Protein AF-X1C9K1-F1 (afdb_monomer_lite)

Organism: NCBI:txid412755

Structure (mmCIF, N/CA/C/O backbone):
data_AF-X1C9K1-F1
#
_entry.id   AF-X1C9K1-F1
#
loop_
_atom_site.group_PDB
_atom_site.id
_atom_site.type_symbol
_atom_site.label_atom_id
_atom_site.label_alt_id
_atom_site.label_comp_id
_atom_site.label_asym_id
_atom_site.label_entity_id
_atom_site.label_seq_id
_atom_site.pdbx_PDB_ins_code
_atom_site.Cartn_x
_atom_site.Cartn_y
_atom_site.Cartn_z
_atom_site.occupancy
_atom_site.B_iso_or_equiv
_atom_site.auth_seq_id
_atom_site.auth_comp_id
_atom_site.auth_asym_id
_atom_site.auth_atom_id
_atom_site.pdbx_PDB_model_num
ATOM 1 N N . SER A 1 1 ? -7.772 1.545 -85.176 1.00 41.41 1 SER A N 1
ATOM 2 C CA . SER A 1 1 ? -7.520 0.374 -86.042 1.00 41.41 1 SER A CA 1
ATOM 3 C C . SER A 1 1 ? -6.112 -0.143 -85.784 1.00 41.41 1 SER A C 1
ATOM 5 O O . SER A 1 1 ? -5.226 0.649 -85.502 1.00 41.41 1 SER A O 1
ATOM 7 N N . LYS A 1 2 ? -5.968 -1.476 -85.786 1.00 44.44 2 LYS A N 1
ATOM 8 C CA . LYS A 1 2 ? -4.749 -2.295 -85.609 1.00 44.44 2 LYS A CA 1
ATOM 9 C C . LYS A 1 2 ? -3.534 -1.795 -86.405 1.00 44.44 2 LYS A C 1
ATOM 11 O O . LYS A 1 2 ? -3.721 -1.500 -87.577 1.00 44.44 2 LYS A O 1
ATOM 16 N N . SER A 1 3 ? -2.330 -1.868 -85.818 1.00 36.88 3 SER A N 1
ATOM 17 C CA . SER A 1 3 ? -1.344 -2.959 -86.033 1.00 36.88 3 SER A CA 1
ATOM 18 C C . SER A 1 3 ? 0.031 -2.628 -85.414 1.00 36.88 3 SER A C 1
ATOM 20 O O . SER A 1 3 ? 0.615 -1.598 -85.726 1.00 36.88 3 SER A O 1
ATOM 22 N N . THR A 1 4 ? 0.565 -3.529 -84.591 1.00 49.16 4 THR A N 1
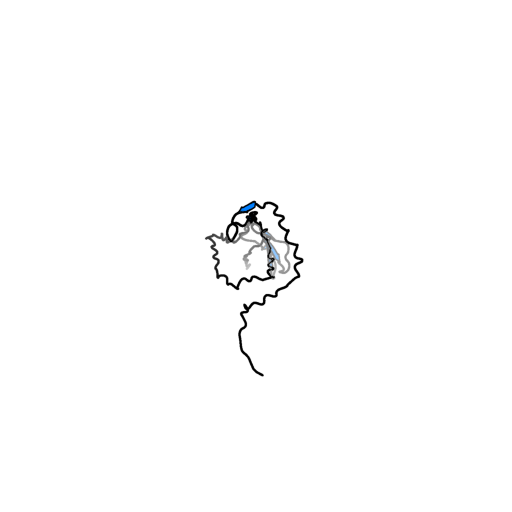ATOM 23 C CA . THR A 1 4 ? 2.012 -3.816 -84.438 1.00 49.16 4 THR A CA 1
ATOM 24 C C . THR A 1 4 ? 2.328 -5.075 -85.276 1.00 49.16 4 THR A C 1
ATOM 26 O O . THR A 1 4 ? 1.356 -5.733 -85.668 1.00 49.16 4 THR A O 1
ATOM 29 N N . PRO A 1 5 ? 3.584 -5.523 -85.532 1.00 54.25 5 PRO A N 1
ATOM 30 C CA . PRO A 1 5 ? 4.938 -4.977 -85.276 1.00 54.25 5 PRO A CA 1
ATOM 31 C C . PRO A 1 5 ? 5.886 -5.059 -86.516 1.00 54.25 5 PRO A C 1
ATOM 33 O O . PRO A 1 5 ? 5.565 -5.748 -87.475 1.00 54.25 5 PRO A O 1
ATOM 36 N N . SER A 1 6 ? 7.101 -4.488 -86.471 1.00 43.38 6 SER A N 1
ATOM 37 C CA . SER A 1 6 ? 8.302 -5.134 -87.060 1.00 43.38 6 SER A CA 1
ATOM 38 C C . SER A 1 6 ? 9.588 -4.345 -86.807 1.00 43.38 6 SER A C 1
ATOM 40 O O . SER A 1 6 ? 9.631 -3.149 -87.077 1.00 43.38 6 SER A O 1
ATOM 42 N N . GLY A 1 7 ? 10.652 -5.066 -86.450 1.00 39.53 7 GLY A N 1
ATOM 43 C CA . GLY A 1 7 ? 12.018 -4.708 -86.833 1.00 39.53 7 GLY A CA 1
ATOM 44 C C . GLY A 1 7 ? 12.808 -3.970 -85.766 1.00 39.53 7 GLY A C 1
ATOM 45 O O . GLY A 1 7 ? 12.681 -2.762 -85.620 1.00 39.53 7 GLY A O 1
ATOM 46 N N . GLY A 1 8 ? 13.642 -4.721 -85.048 1.00 41.41 8 GLY A N 1
ATOM 47 C CA . GLY A 1 8 ? 14.685 -4.179 -84.188 1.00 41.41 8 GLY A CA 1
ATOM 48 C C . GLY A 1 8 ? 15.620 -3.234 -84.940 1.00 41.41 8 GLY A C 1
ATOM 49 O O . GLY A 1 8 ? 15.922 -3.432 -86.117 1.00 41.41 8 GLY A O 1
ATOM 50 N N . ALA A 1 9 ? 16.042 -2.199 -84.227 1.00 46.44 9 ALA A N 1
ATOM 51 C CA . ALA A 1 9 ? 17.150 -1.347 -84.606 1.00 46.44 9 ALA A CA 1
ATOM 52 C C . ALA A 1 9 ? 18.487 -1.972 -84.167 1.00 46.44 9 ALA A C 1
ATOM 54 O O . ALA A 1 9 ? 18.518 -2.843 -83.297 1.00 46.44 9 ALA A O 1
ATOM 55 N N . ASP A 1 10 ? 19.549 -1.419 -84.757 1.00 47.88 10 ASP A N 1
ATOM 56 C CA . ASP A 1 10 ? 20.977 -1.533 -84.432 1.00 47.88 10 ASP A CA 1
ATOM 57 C C . ASP A 1 10 ? 21.703 -2.754 -85.039 1.00 47.88 10 ASP A C 1
ATOM 59 O O . ASP A 1 10 ? 21.255 -3.888 -84.942 1.00 47.88 10 ASP A O 1
ATOM 63 N N . THR A 1 11 ? 22.840 -2.604 -85.728 1.00 49.31 11 THR A N 1
ATOM 64 C CA . THR A 1 11 ? 23.919 -1.629 -85.521 1.00 49.31 11 THR A CA 1
ATOM 65 C C . THR A 1 11 ? 24.443 -0.982 -86.809 1.00 49.31 11 THR A C 1
ATOM 67 O O . THR A 1 11 ? 24.484 -1.554 -87.897 1.00 49.31 11 THR A O 1
ATOM 70 N N . SER A 1 12 ? 24.868 0.264 -86.636 1.00 53.69 12 SER A N 1
ATOM 71 C CA . SER A 1 12 ? 25.542 1.128 -87.592 1.00 53.69 12 SER A CA 1
ATOM 72 C C . SER A 1 12 ? 26.999 0.728 -87.839 1.00 53.69 12 SER A C 1
ATOM 74 O O . SER A 1 12 ? 27.754 0.534 -86.889 1.00 53.69 12 SER A O 1
ATOM 76 N N . GLY A 1 13 ? 27.418 0.834 -89.100 1.00 43.81 13 GLY A N 1
ATOM 77 C CA . GLY A 1 13 ? 28.703 1.451 -89.427 1.00 43.81 13 GLY A CA 1
ATOM 78 C C . GLY A 1 13 ? 29.814 0.509 -89.880 1.00 43.81 13 GLY A C 1
ATOM 79 O O . GLY A 1 13 ? 30.417 -0.190 -89.080 1.00 43.81 13 GLY A O 1
ATOM 80 N N . ALA A 1 14 ? 30.156 0.595 -91.165 1.00 50.91 14 ALA A N 1
ATOM 81 C CA . ALA A 1 14 ? 31.439 1.147 -91.612 1.00 50.91 14 ALA A CA 1
ATOM 82 C C . ALA A 1 14 ? 31.477 1.126 -93.149 1.00 50.91 14 ALA A C 1
ATOM 84 O O . ALA A 1 14 ? 31.497 0.069 -93.771 1.00 50.91 14 ALA A O 1
ATOM 85 N N . GLY A 1 15 ? 31.479 2.302 -93.772 1.00 39.81 15 GLY A N 1
ATOM 86 C CA . GLY A 1 15 ? 31.609 2.457 -95.220 1.00 39.81 15 GLY A CA 1
ATOM 87 C C . GLY A 1 15 ? 32.015 3.889 -95.507 1.00 39.81 15 GLY A C 1
ATOM 88 O O . GLY A 1 15 ? 31.168 4.771 -95.548 1.00 39.81 15 GLY A O 1
ATOM 89 N N . GLY A 1 16 ? 33.326 4.110 -95.545 1.00 52.44 16 GLY A N 1
ATOM 90 C CA . GLY A 1 16 ? 33.971 5.410 -95.430 1.00 52.44 16 GLY A CA 1
ATOM 91 C C . GLY A 1 16 ? 33.538 6.458 -96.452 1.00 52.44 16 GLY A C 1
ATOM 92 O O . GLY A 1 16 ? 33.419 6.191 -97.644 1.00 52.44 16 GLY A O 1
ATOM 93 N N . ALA A 1 17 ? 33.409 7.685 -95.959 1.00 47.12 17 ALA A N 1
ATOM 94 C CA . ALA A 1 17 ? 33.525 8.893 -96.753 1.00 47.12 17 ALA A CA 1
ATOM 95 C C . ALA A 1 17 ? 34.685 9.704 -96.162 1.00 47.12 17 ALA A C 1
ATOM 97 O O . ALA A 1 17 ? 34.563 10.290 -95.088 1.00 47.12 17 ALA A O 1
ATOM 98 N N . ASP A 1 18 ? 35.826 9.684 -96.846 1.00 47.91 18 ASP A N 1
ATOM 99 C CA . ASP A 1 18 ? 36.919 10.620 -96.605 1.00 47.91 18 ASP A CA 1
ATOM 100 C C . ASP A 1 18 ? 36.536 11.949 -97.269 1.00 47.91 18 ASP A C 1
ATOM 102 O O . ASP A 1 18 ? 36.431 12.041 -98.495 1.00 47.91 18 ASP A O 1
ATOM 106 N N . THR A 1 19 ? 36.249 12.973 -96.466 1.00 47.66 19 THR A N 1
ATOM 107 C CA . THR A 1 19 ? 36.114 14.334 -96.991 1.00 47.66 19 THR A CA 1
ATOM 108 C C . THR A 1 19 ? 37.513 14.920 -97.072 1.00 47.66 19 THR A C 1
ATOM 110 O O . THR A 1 19 ? 38.022 15.470 -96.099 1.00 47.66 19 THR A O 1
ATOM 113 N N . ARG A 1 20 ? 38.125 14.831 -98.256 1.00 45.25 20 ARG A N 1
ATOM 114 C CA . ARG A 1 20 ? 39.337 15.589 -98.579 1.00 45.25 20 ARG A CA 1
ATOM 115 C C . ARG A 1 20 ? 39.050 17.085 -98.448 1.00 45.25 20 ARG A C 1
ATOM 117 O O . ARG A 1 20 ? 38.530 17.707 -99.372 1.00 45.25 20 ARG A O 1
ATOM 124 N N . THR A 1 21 ? 39.438 17.687 -97.331 1.00 48.59 21 THR A N 1
ATOM 125 C CA . THR A 1 21 ? 39.595 19.138 -97.243 1.00 48.59 21 THR A CA 1
ATOM 126 C C . THR A 1 21 ? 40.937 19.494 -97.876 1.00 48.59 21 THR A C 1
ATOM 128 O O . THR A 1 21 ? 41.960 19.534 -97.198 1.00 48.59 21 THR A O 1
ATOM 131 N N . SER A 1 22 ? 40.964 19.723 -99.191 1.00 54.16 22 SER A N 1
ATOM 132 C CA . SER A 1 22 ? 42.103 20.383 -99.835 1.00 54.16 22 SER A CA 1
ATOM 133 C C . SER A 1 22 ? 42.094 21.860 -99.435 1.00 54.16 22 SER A C 1
ATOM 135 O O . SER A 1 22 ? 41.602 22.717 -100.171 1.00 54.16 22 SER A O 1
ATOM 137 N N . GLY A 1 23 ? 42.582 22.152 -98.231 1.00 41.03 23 GLY A N 1
ATOM 138 C CA . GLY A 1 23 ? 43.044 23.489 -97.896 1.00 41.03 23 GLY A CA 1
ATOM 139 C C . GLY A 1 23 ? 44.309 23.736 -98.704 1.00 41.03 23 GLY A C 1
ATOM 140 O O . GLY A 1 23 ? 45.246 22.950 -98.625 1.00 41.03 23 GLY A O 1
ATOM 141 N N 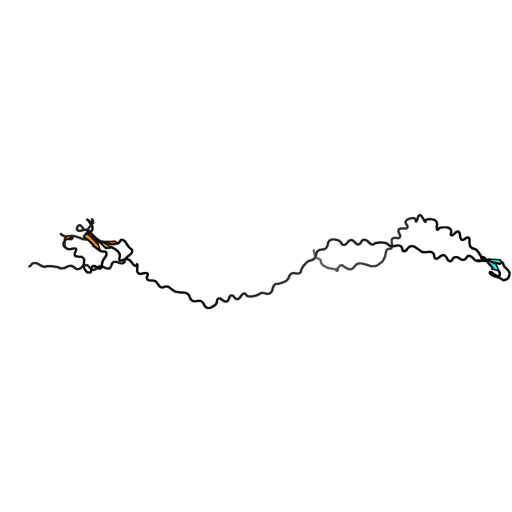. SER A 1 24 ? 44.298 24.775 -99.532 1.00 52.94 24 SER A N 1
ATOM 142 C CA . SER A 1 24 ? 45.442 25.240 -100.310 1.00 52.94 24 SER A CA 1
ATOM 143 C C . SER A 1 24 ? 46.685 25.314 -99.429 1.00 52.94 24 SER A C 1
ATOM 145 O O . SER A 1 24 ? 46.800 26.207 -98.587 1.00 52.94 24 SER A O 1
ATOM 147 N N . GLU A 1 25 ? 47.606 24.372 -99.612 1.00 46.47 25 GLU A N 1
ATOM 148 C CA . GLU A 1 25 ? 48.914 24.461 -98.992 1.00 46.47 25 GLU A CA 1
ATOM 149 C C . GLU A 1 25 ? 49.612 25.673 -99.605 1.00 46.47 25 GLU A C 1
ATOM 151 O O . GLU A 1 25 ? 49.985 25.690 -100.779 1.00 46.47 25 GLU A O 1
ATOM 156 N N . SER A 1 26 ? 49.771 26.715 -98.790 1.00 50.94 26 SER A N 1
ATOM 157 C CA . SER A 1 26 ? 50.856 27.677 -98.932 1.00 50.94 26 SER A CA 1
ATOM 158 C C . SER A 1 26 ? 52.154 26.893 -98.758 1.00 50.94 26 SER A C 1
ATOM 160 O O . SER A 1 26 ? 52.753 26.903 -97.682 1.00 50.94 26 SER A O 1
ATOM 162 N N . GLY A 1 27 ? 52.535 26.147 -99.795 1.00 44.91 27 GLY A N 1
ATOM 163 C CA . GLY A 1 27 ? 53.774 25.399 -99.837 1.00 44.91 27 GLY A CA 1
ATOM 164 C C . GLY A 1 27 ? 54.913 26.382 -99.639 1.00 44.91 27 GLY A C 1
ATOM 165 O O . GLY A 1 27 ? 55.194 27.210 -100.506 1.00 44.91 27 GLY A O 1
ATOM 166 N N . THR A 1 28 ? 55.544 26.328 -98.472 1.00 54.47 28 THR A N 1
ATOM 167 C CA . THR A 1 28 ? 56.847 26.943 -98.271 1.00 54.47 28 THR A CA 1
ATOM 168 C C . THR A 1 28 ? 57.777 26.381 -99.347 1.00 54.47 28 THR A C 1
ATOM 170 O O . THR A 1 28 ? 57.828 25.159 -99.515 1.00 54.47 28 THR A O 1
ATOM 173 N N . PRO A 1 29 ? 58.490 27.225 -100.117 1.00 53.78 29 PRO A N 1
ATOM 174 C CA . PRO A 1 29 ? 59.448 26.727 -101.087 1.00 53.78 29 PRO A CA 1
ATOM 175 C C . PRO A 1 29 ? 60.431 25.813 -100.360 1.00 53.78 29 PRO A C 1
ATOM 177 O O . PRO A 1 29 ? 61.043 26.218 -99.369 1.00 53.78 29 PRO A O 1
ATOM 180 N N . VAL A 1 30 ? 60.551 24.572 -100.830 1.00 52.34 30 VAL A N 1
ATOM 181 C CA . VAL A 1 30 ? 61.593 23.651 -100.371 1.00 52.34 30 VAL A CA 1
ATOM 182 C C . VAL A 1 30 ? 62.930 24.386 -100.520 1.00 52.34 30 VAL A C 1
ATOM 184 O O . VAL A 1 30 ? 63.153 24.986 -101.578 1.00 52.34 30 VAL A O 1
ATOM 187 N N . PRO A 1 31 ? 63.813 24.408 -99.503 1.00 54.84 31 PRO A N 1
ATOM 188 C CA . PRO A 1 31 ? 65.097 25.073 -99.646 1.00 54.84 31 PRO A CA 1
ATOM 189 C C . PRO A 1 31 ? 65.830 24.463 -100.841 1.00 54.84 31 PRO A C 1
ATOM 191 O O . PRO A 1 31 ? 66.027 23.249 -100.910 1.00 54.84 31 PRO A O 1
ATOM 194 N N . VAL A 1 32 ? 66.224 25.311 -101.794 1.00 51.75 32 VAL A N 1
ATOM 195 C CA . VAL A 1 32 ? 67.179 24.922 -102.829 1.00 51.75 32 VAL A CA 1
ATOM 196 C C . VAL A 1 32 ? 68.431 24.480 -102.087 1.00 51.75 32 VAL A C 1
ATOM 198 O O . VAL A 1 32 ? 69.083 25.288 -101.425 1.00 51.75 32 VAL A O 1
ATOM 201 N N . ILE A 1 33 ? 68.744 23.186 -102.150 1.00 51.00 33 ILE A N 1
ATOM 202 C CA . ILE A 1 33 ? 70.005 22.665 -101.636 1.00 51.00 33 ILE A CA 1
ATOM 203 C C . ILE A 1 33 ? 71.097 23.261 -102.526 1.00 51.00 33 ILE A C 1
ATOM 205 O O . ILE A 1 33 ? 71.371 22.760 -103.614 1.00 51.00 33 ILE A O 1
ATOM 209 N N . ALA A 1 34 ? 71.703 24.361 -102.083 1.00 52.75 34 ALA A N 1
ATOM 210 C CA . ALA A 1 34 ? 72.936 24.868 -102.661 1.00 52.75 34 ALA A CA 1
ATOM 211 C C . ALA A 1 34 ? 74.069 23.919 -102.243 1.00 52.75 34 ALA A C 1
ATOM 213 O O . ALA A 1 34 ? 74.774 24.159 -101.266 1.00 52.75 34 ALA A O 1
ATOM 214 N N . SER A 1 35 ? 74.195 22.789 -102.939 1.00 48.84 35 SER A N 1
ATOM 215 C CA . SER A 1 35 ? 75.364 21.922 -102.807 1.00 48.84 35 SER A CA 1
ATOM 216 C C . SER A 1 35 ? 76.489 22.500 -103.661 1.00 48.84 35 SER A C 1
ATOM 218 O O . SER A 1 35 ? 76.353 22.585 -104.880 1.00 48.84 35 SER A O 1
ATOM 220 N N . ILE A 1 36 ? 77.580 22.926 -103.019 1.00 57.12 36 ILE A N 1
ATOM 221 C CA . ILE A 1 36 ? 78.785 23.462 -103.680 1.00 57.12 36 ILE A CA 1
ATOM 222 C C . ILE A 1 36 ? 79.926 22.434 -103.654 1.00 57.12 36 ILE A C 1
ATOM 224 O O . ILE A 1 36 ? 81.065 22.782 -103.939 1.00 57.12 36 ILE A O 1
ATOM 228 N N . ASP A 1 37 ? 79.651 21.166 -103.338 1.00 60.19 37 ASP A N 1
ATOM 229 C CA . ASP A 1 37 ? 80.690 20.140 -103.401 1.00 60.19 37 ASP A CA 1
ATOM 230 C C . ASP A 1 37 ? 80.390 19.143 -104.511 1.00 60.19 37 ASP A C 1
ATOM 232 O O . ASP A 1 37 ? 79.471 18.320 -104.453 1.00 60.19 37 ASP A O 1
ATOM 236 N N . THR A 1 38 ? 81.142 19.299 -105.590 1.00 59.94 38 THR A N 1
ATOM 237 C CA . THR A 1 38 ? 80.972 18.538 -106.814 1.00 59.94 38 THR A CA 1
ATOM 238 C C . THR A 1 38 ? 82.335 18.052 -107.265 1.00 59.94 38 THR A C 1
ATOM 240 O O . THR A 1 38 ? 83.258 18.843 -107.449 1.00 59.94 38 THR A O 1
ATOM 243 N N . HIS A 1 39 ? 82.472 16.736 -107.416 1.00 63.06 39 HIS A N 1
ATOM 244 C CA . HIS A 1 39 ? 83.727 16.131 -107.838 1.00 63.06 39 HIS A CA 1
ATOM 245 C C . HIS A 1 39 ? 83.688 15.874 -109.340 1.00 63.06 39 HIS A C 1
ATOM 247 O O . HIS A 1 39 ? 82.742 15.275 -109.863 1.00 63.06 39 HIS A O 1
ATOM 253 N N . ALA A 1 40 ? 84.735 16.328 -110.029 1.00 67.81 40 ALA A N 1
ATOM 254 C CA . ALA A 1 40 ? 84.965 15.960 -111.413 1.00 67.81 40 ALA A CA 1
ATOM 255 C C . ALA A 1 40 ? 85.305 14.469 -111.466 1.00 67.81 40 ALA A C 1
ATOM 257 O O . ALA A 1 40 ? 86.267 14.012 -110.848 1.00 67.81 40 ALA A O 1
ATOM 258 N N . VAL A 1 41 ? 84.500 13.719 -112.203 1.00 69.62 41 VAL A N 1
ATOM 259 C CA . VAL A 1 41 ? 84.684 12.286 -112.427 1.00 69.62 41 VAL A CA 1
ATOM 260 C C . VAL A 1 41 ? 84.880 12.049 -113.917 1.00 69.62 41 VAL A C 1
ATOM 262 O O . VAL A 1 41 ? 84.244 12.695 -114.748 1.00 69.62 41 VAL A O 1
ATOM 265 N N . THR A 1 42 ? 85.772 11.134 -114.271 1.00 71.38 42 THR A N 1
ATOM 266 C CA . THR A 1 42 ? 85.931 10.650 -115.646 1.00 71.38 42 THR A CA 1
ATOM 267 C C . THR A 1 42 ? 85.178 9.330 -115.813 1.00 71.38 42 THR A C 1
ATOM 269 O O . THR A 1 42 ? 84.971 8.608 -114.840 1.00 71.38 42 THR A O 1
ATOM 272 N N . ASN A 1 43 ? 84.753 9.020 -117.041 1.00 68.12 43 ASN A N 1
ATOM 273 C CA . ASN A 1 43 ? 84.003 7.808 -117.408 1.00 68.12 43 ASN A CA 1
ATOM 274 C C . ASN A 1 43 ? 82.584 7.725 -116.821 1.00 68.12 43 ASN A C 1
ATOM 276 O O . ASN A 1 43 ? 82.164 6.684 -116.321 1.00 68.12 43 ASN A O 1
ATOM 280 N N . VAL A 1 44 ? 81.824 8.819 -116.900 1.00 65.94 44 VAL A N 1
ATOM 281 C CA . VAL A 1 44 ? 80.389 8.812 -116.567 1.00 65.94 44 VAL A CA 1
ATOM 282 C C . VAL A 1 44 ? 79.574 8.551 -117.838 1.00 65.94 44 VAL A C 1
ATOM 284 O O . VAL A 1 44 ? 79.583 9.376 -118.751 1.00 65.94 44 VAL A O 1
ATOM 287 N N . GLY A 1 45 ? 78.861 7.422 -117.897 1.00 66.69 45 GLY A N 1
ATOM 288 C CA . GLY A 1 45 ? 78.115 6.980 -119.088 1.00 66.69 45 GLY A CA 1
ATOM 289 C C . GLY A 1 45 ? 78.997 6.230 -120.095 1.00 66.69 45 GLY A C 1
ATOM 290 O O . GLY A 1 45 ? 79.907 5.515 -119.688 1.00 66.69 45 GLY A O 1
ATOM 291 N N . ASP A 1 46 ? 78.733 6.390 -121.396 1.00 59.34 46 ASP A N 1
ATOM 292 C CA . ASP A 1 46 ? 79.595 5.837 -122.452 1.00 59.34 46 ASP A CA 1
ATOM 293 C C . ASP A 1 46 ? 81.002 6.464 -122.370 1.00 59.34 46 ASP A C 1
ATOM 295 O O . ASP A 1 46 ? 81.157 7.688 -122.306 1.00 59.34 46 ASP A O 1
ATOM 299 N N . GLU A 1 47 ? 82.014 5.597 -122.318 1.00 60.56 47 GLU A N 1
ATOM 300 C CA . GLU A 1 47 ? 83.390 5.842 -121.861 1.00 60.56 47 GLU A CA 1
ATOM 301 C C . GLU A 1 47 ? 84.085 7.072 -122.500 1.00 60.56 47 GLU A C 1
ATOM 303 O O . GLU A 1 47 ? 83.845 7.418 -123.656 1.00 60.56 47 GLU A O 1
ATOM 308 N N . ASN A 1 48 ? 84.993 7.717 -121.745 1.00 61.09 48 ASN A N 1
ATOM 309 C CA . ASN A 1 48 ? 85.741 8.957 -122.059 1.00 61.09 48 ASN A CA 1
ATOM 310 C C . ASN A 1 48 ? 85.019 10.312 -121.921 1.00 61.09 48 ASN A C 1
ATOM 312 O O . ASN A 1 48 ? 85.547 11.333 -122.372 1.00 61.09 48 ASN A O 1
ATOM 316 N N . LYS A 1 49 ? 83.870 10.391 -121.244 1.00 61.38 49 LYS A N 1
ATOM 317 C CA . LYS A 1 49 ? 83.287 11.692 -120.864 1.00 61.38 49 LYS A CA 1
ATOM 318 C C . LYS A 1 49 ? 83.542 12.021 -119.396 1.00 61.38 49 LYS A C 1
ATOM 320 O O . LYS A 1 49 ? 83.292 11.204 -118.510 1.00 61.38 49 LYS A O 1
ATOM 325 N N . SER A 1 50 ? 84.043 13.232 -119.151 1.00 69.62 50 SER A N 1
ATOM 326 C CA . SER A 1 50 ? 84.090 13.820 -117.813 1.00 69.62 50 SER A CA 1
ATOM 327 C C . SER A 1 50 ? 82.718 14.369 -117.452 1.00 69.62 50 SER A C 1
ATOM 329 O O . SER A 1 50 ? 82.079 15.040 -118.264 1.00 69.62 50 SER A O 1
ATOM 331 N N . GLY A 1 51 ? 82.275 14.105 -116.232 1.00 68.44 51 GLY A N 1
ATOM 332 C CA . GLY A 1 51 ? 81.023 14.613 -115.696 1.00 68.44 51 GLY A CA 1
ATOM 333 C C . GLY A 1 51 ? 81.174 15.034 -114.243 1.00 68.44 51 GLY A C 1
ATOM 334 O O . GLY A 1 51 ? 82.264 15.018 -113.669 1.00 68.44 51 GLY A O 1
ATOM 335 N N . LEU A 1 52 ? 80.054 15.440 -113.664 1.00 67.00 52 LEU A N 1
ATOM 336 C CA . LEU A 1 52 ? 79.984 15.956 -112.310 1.00 67.00 52 LEU A CA 1
ATOM 337 C C . LEU A 1 52 ? 79.107 15.023 -111.477 1.00 67.00 52 LEU A C 1
ATOM 339 O O . LEU A 1 52 ? 77.929 14.850 -111.790 1.00 67.00 52 LEU A O 1
ATOM 343 N N . LEU A 1 53 ? 79.675 14.404 -110.443 1.00 63.75 53 LEU A N 1
ATOM 344 C CA . LEU A 1 53 ? 78.931 13.528 -109.536 1.00 63.75 53 LEU A CA 1
ATOM 345 C C . LEU A 1 53 ? 78.582 14.324 -108.273 1.00 63.75 53 LEU A C 1
ATOM 347 O O . LEU A 1 53 ? 79.467 14.803 -107.561 1.00 63.75 53 LEU A O 1
ATOM 351 N N . ILE A 1 54 ? 77.283 14.508 -108.025 1.00 64.12 54 ILE A N 1
ATOM 352 C CA . ILE A 1 54 ? 76.780 15.229 -106.851 1.00 64.12 54 ILE A CA 1
ATOM 353 C C . ILE A 1 54 ? 76.708 14.243 -105.681 1.00 64.12 54 ILE A C 1
ATOM 355 O O . ILE A 1 54 ? 75.904 13.310 -105.699 1.00 64.12 54 ILE A O 1
ATOM 359 N N . TYR A 1 55 ? 77.513 14.471 -104.642 1.00 59.81 55 TYR A N 1
ATOM 360 C CA . TYR A 1 55 ? 77.368 13.780 -103.360 1.00 59.81 55 TYR A CA 1
ATOM 361 C C . TYR A 1 55 ? 76.210 14.408 -102.578 1.00 59.81 55 TYR A C 1
ATOM 363 O O . TYR A 1 55 ? 76.391 15.318 -101.775 1.00 59.81 55 TYR A O 1
ATOM 371 N N . ALA A 1 56 ? 74.993 13.922 -102.797 1.00 56.53 56 ALA A N 1
ATOM 372 C CA . ALA A 1 56 ? 73.858 14.256 -101.942 1.00 56.53 56 ALA A CA 1
ATOM 373 C C . ALA A 1 56 ? 73.800 13.287 -100.746 1.00 56.53 56 ALA A C 1
ATOM 375 O O . ALA A 1 56 ? 72.886 12.478 -100.637 1.00 56.53 56 ALA A O 1
ATOM 376 N N . HIS A 1 57 ? 74.788 13.341 -99.848 1.00 56.38 57 HIS A N 1
ATOM 377 C CA . HIS A 1 57 ? 74.668 12.721 -98.524 1.00 56.38 57 HIS A CA 1
ATOM 378 C C . HIS A 1 57 ? 74.783 13.794 -97.440 1.00 56.38 57 HIS A C 1
ATOM 380 O O . HIS A 1 57 ? 75.811 13.973 -96.793 1.00 56.38 57 HIS A O 1
ATOM 386 N N . GLN A 1 58 ? 73.680 14.501 -97.237 1.00 54.62 58 GLN A N 1
ATOM 387 C CA . GLN A 1 58 ? 73.340 15.081 -95.945 1.00 54.62 58 GLN A CA 1
ATOM 388 C C . GLN A 1 58 ? 71.918 14.600 -95.672 1.00 54.62 58 GLN A C 1
ATOM 390 O O . GLN A 1 58 ? 70.985 14.996 -96.369 1.00 54.62 58 GLN A O 1
ATOM 395 N N . GLY A 1 59 ? 71.779 13.644 -94.752 1.00 54.25 59 GLY A N 1
ATOM 396 C CA . GLY A 1 59 ? 70.504 13.014 -94.431 1.00 54.25 59 GLY A CA 1
ATOM 397 C C . GLY A 1 59 ? 69.447 14.069 -94.119 1.00 54.25 59 GLY A C 1
ATOM 398 O O . GLY A 1 59 ? 69.579 14.818 -93.154 1.00 54.25 59 GLY A O 1
ATOM 399 N N . ALA A 1 60 ? 68.401 14.127 -94.941 1.00 55.88 60 ALA A N 1
ATOM 400 C CA . ALA A 1 60 ? 67.250 14.972 -94.682 1.00 55.88 60 ALA A CA 1
ATOM 401 C C . ALA A 1 60 ? 66.554 14.455 -93.415 1.00 55.88 60 ALA A C 1
ATOM 403 O O . ALA A 1 60 ? 65.871 13.432 -93.434 1.00 55.88 60 ALA A O 1
ATOM 404 N N . GLN A 1 61 ? 66.768 15.138 -92.293 1.00 57.62 61 GLN A N 1
ATOM 405 C CA . GLN A 1 61 ? 66.010 14.901 -91.072 1.00 57.62 61 GLN A CA 1
ATOM 406 C C . GLN A 1 61 ? 64.622 15.511 -91.277 1.00 57.62 61 GLN A C 1
ATOM 408 O O . GLN A 1 61 ? 64.452 16.725 -91.180 1.00 57.62 61 GLN A O 1
ATOM 413 N N . VAL A 1 62 ? 63.635 14.678 -91.613 1.00 63.44 62 VAL A N 1
ATOM 414 C CA . VAL A 1 62 ? 62.226 15.088 -91.607 1.00 63.44 62 VAL A CA 1
ATOM 415 C C . VAL A 1 62 ? 61.804 15.188 -90.139 1.00 63.44 62 VAL A C 1
ATOM 417 O O . VAL A 1 62 ? 61.867 14.175 -89.438 1.00 63.44 62 VAL A O 1
ATOM 420 N N . PRO A 1 63 ? 61.405 16.369 -89.632 1.00 62.19 63 PRO A N 1
ATOM 421 C CA . PRO A 1 63 ? 60.969 16.496 -88.248 1.00 62.19 63 PRO A CA 1
ATOM 422 C C . PRO A 1 63 ? 59.786 15.561 -87.992 1.00 62.19 63 PRO A C 1
ATOM 424 O O . PRO A 1 63 ? 58.811 15.577 -88.746 1.00 62.19 63 PRO A O 1
ATOM 427 N N . GLN A 1 64 ? 59.864 14.745 -86.937 1.00 64.56 64 GLN A N 1
ATOM 428 C CA . GLN A 1 64 ? 58.750 13.902 -86.515 1.00 64.56 64 GLN A CA 1
ATOM 429 C C . GLN A 1 64 ? 57.562 14.806 -86.181 1.00 64.56 64 GLN A C 1
ATOM 431 O O . GLN A 1 64 ? 57.570 15.517 -85.174 1.00 64.56 64 GLN A O 1
ATOM 436 N N . GLN A 1 65 ? 56.541 14.791 -87.036 1.00 72.38 65 GLN A N 1
ATOM 437 C CA . GLN A 1 65 ? 55.307 15.500 -86.747 1.00 72.38 65 GLN A CA 1
ATOM 438 C C . GLN A 1 65 ? 54.579 14.766 -85.629 1.00 72.38 65 GLN A C 1
ATOM 440 O O . GLN A 1 65 ? 54.120 13.635 -85.788 1.00 72.38 65 GLN A O 1
ATOM 445 N N . THR A 1 66 ? 54.500 15.419 -84.476 1.00 74.62 66 THR A N 1
ATOM 446 C CA . THR A 1 66 ? 53.605 14.999 -83.405 1.00 74.62 66 THR A CA 1
ATOM 447 C C . THR A 1 66 ? 52.284 15.729 -83.583 1.00 74.62 66 THR A C 1
ATOM 449 O O . THR A 1 66 ? 52.247 16.902 -83.950 1.00 74.62 66 THR A O 1
ATOM 452 N N . HIS A 1 67 ? 51.190 15.020 -83.348 1.00 67.69 67 HIS A N 1
ATOM 453 C CA . HIS A 1 67 ? 49.873 15.623 -83.234 1.00 67.69 67 HIS A CA 1
ATOM 454 C C . HIS A 1 67 ? 49.154 15.005 -82.042 1.00 67.69 67 HIS A C 1
ATOM 456 O O . HIS A 1 67 ? 49.527 13.936 -81.552 1.00 67.69 67 HIS A O 1
ATOM 462 N N . THR A 1 68 ? 48.140 15.707 -81.555 1.00 77.12 68 THR A N 1
ATOM 463 C CA . THR A 1 68 ? 47.316 15.269 -80.435 1.00 77.12 68 THR A CA 1
ATOM 464 C C . THR A 1 68 ? 45.886 15.048 -80.905 1.00 77.12 68 THR A C 1
ATOM 466 O O . THR A 1 68 ? 45.384 15.750 -81.783 1.00 77.12 68 THR A O 1
ATOM 469 N N . HIS A 1 69 ? 45.223 14.064 -80.302 1.00 74.94 69 HIS A N 1
ATOM 470 C CA . HIS A 1 69 ? 43.790 13.861 -80.461 1.00 74.94 69 HIS A CA 1
ATOM 471 C C . HIS A 1 69 ? 43.082 14.304 -79.190 1.00 74.94 69 HIS A C 1
ATOM 473 O O . HIS A 1 69 ? 43.474 13.929 -78.084 1.00 74.94 69 HIS A O 1
ATOM 479 N N . GLN A 1 70 ? 42.017 15.078 -79.357 1.00 77.88 70 GLN A N 1
ATOM 480 C CA . GLN A 1 70 ? 41.086 15.368 -78.282 1.00 77.88 70 GLN A CA 1
ATOM 481 C C . GLN A 1 70 ? 39.903 14.408 -78.399 1.00 77.88 70 GLN A C 1
ATOM 483 O O . GLN A 1 70 ? 39.245 14.352 -79.436 1.00 77.88 70 GLN A O 1
ATOM 488 N N . VAL A 1 71 ? 39.638 13.655 -77.331 1.00 82.12 71 VAL A N 1
ATOM 489 C CA . VAL A 1 71 ? 38.465 12.784 -77.223 1.00 82.12 71 VAL A CA 1
ATOM 490 C C . VAL A 1 71 ? 37.551 13.352 -76.150 1.00 82.12 71 VAL A C 1
ATOM 492 O O . VAL A 1 71 ? 37.966 13.528 -75.006 1.00 82.12 71 VAL A O 1
ATOM 495 N N . THR A 1 72 ? 36.301 13.614 -76.522 1.00 82.69 72 THR A N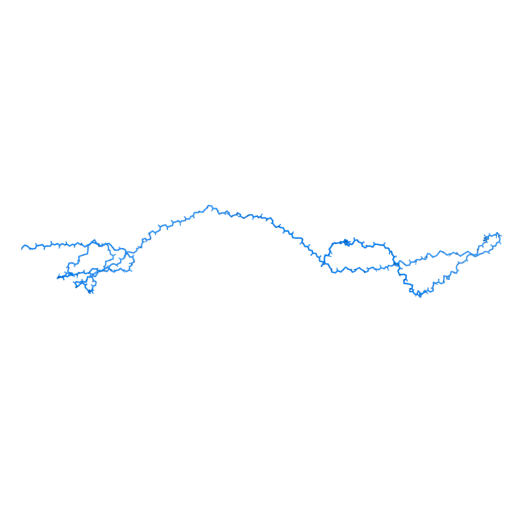 1
ATOM 496 C CA . THR A 1 72 ? 35.261 14.073 -75.598 1.00 82.69 72 THR A CA 1
ATOM 497 C C . THR A 1 72 ? 34.324 12.914 -75.298 1.00 82.69 72 THR A C 1
ATOM 499 O O . THR A 1 72 ? 33.649 12.414 -76.196 1.00 82.69 72 THR A O 1
ATOM 502 N N . ILE A 1 73 ? 34.267 12.494 -74.033 1.00 84.62 73 ILE A N 1
ATOM 503 C CA . ILE A 1 73 ? 33.278 11.524 -73.554 1.00 84.62 73 ILE A CA 1
ATOM 504 C C . ILE A 1 73 ? 32.104 12.321 -72.989 1.00 84.62 73 ILE A C 1
ATOM 506 O O . ILE A 1 73 ? 32.272 13.115 -72.065 1.00 84.62 73 ILE A O 1
ATOM 510 N N . LEU A 1 74 ? 30.924 12.135 -73.580 1.00 89.88 74 LEU A N 1
ATOM 511 C CA . LEU A 1 74 ? 29.691 12.763 -73.109 1.00 89.88 74 LEU A CA 1
ATOM 512 C C . LEU A 1 74 ? 29.294 12.228 -71.724 1.00 89.88 74 LEU A C 1
ATOM 514 O O . LEU A 1 74 ? 29.738 11.162 -71.291 1.00 89.88 74 LEU A O 1
ATOM 518 N N . ASN A 1 75 ? 28.415 12.964 -71.041 1.00 87.62 75 ASN A N 1
ATOM 519 C CA . ASN A 1 75 ? 27.865 12.529 -69.762 1.00 87.62 75 ASN A CA 1
ATOM 520 C C . ASN A 1 75 ? 27.201 11.157 -69.901 1.00 87.62 75 ASN A C 1
ATOM 522 O O . ASN A 1 75 ? 26.372 10.939 -70.785 1.00 87.62 75 ASN A O 1
ATOM 526 N N . HIS A 1 76 ? 27.540 10.257 -68.985 1.00 88.62 76 HIS A N 1
ATOM 527 C CA . HIS A 1 76 ? 26.890 8.965 -68.850 1.00 88.62 76 HIS A CA 1
ATOM 528 C C . HIS A 1 76 ? 26.594 8.687 -67.381 1.00 88.62 76 HIS A C 1
ATOM 530 O O . HIS A 1 76 ? 27.156 9.311 -66.479 1.00 88.62 76 HIS A O 1
ATOM 536 N N . TYR A 1 77 ? 25.680 7.751 -67.158 1.00 89.25 77 TYR A N 1
ATOM 537 C CA . TYR A 1 77 ? 25.231 7.364 -65.832 1.00 89.25 77 TYR A CA 1
ATOM 538 C C . TYR A 1 77 ? 25.607 5.916 -65.563 1.00 89.25 77 TYR A C 1
ATOM 540 O O . TYR A 1 77 ? 25.514 5.059 -66.441 1.00 89.25 77 TYR A O 1
ATOM 548 N N . HIS A 1 78 ? 25.976 5.647 -64.318 1.00 86.81 78 HIS A N 1
ATOM 549 C CA . HIS A 1 78 ? 26.083 4.294 -63.801 1.00 86.81 78 HIS A CA 1
ATOM 550 C C . HIS A 1 78 ? 24.835 3.983 -62.986 1.00 86.81 78 HIS A C 1
ATOM 552 O O . HIS A 1 78 ? 24.332 4.836 -62.255 1.00 86.81 78 HIS A O 1
ATOM 558 N N . SER A 1 79 ? 24.346 2.754 -63.104 1.00 88.81 79 SER A N 1
ATOM 559 C CA . SER A 1 79 ? 23.283 2.250 -62.243 1.00 88.81 79 SER A CA 1
ATOM 560 C C . SER A 1 79 ? 23.733 0.958 -61.583 1.00 88.81 79 SER A C 1
ATOM 562 O O . SER A 1 79 ? 24.463 0.161 -62.175 1.00 88.81 79 SER A O 1
ATOM 564 N N . VAL A 1 80 ? 23.309 0.779 -60.335 1.00 87.31 80 VAL A N 1
ATOM 565 C CA . VAL A 1 80 ? 23.455 -0.483 -59.615 1.00 87.31 80 VAL A CA 1
ATOM 566 C C . VAL A 1 80 ? 22.124 -1.222 -59.739 1.00 87.31 80 VAL A C 1
ATOM 568 O O . VAL A 1 80 ? 21.091 -0.642 -59.393 1.00 87.31 80 VAL A O 1
ATOM 571 N N . PRO A 1 81 ? 22.113 -2.469 -60.245 1.00 91.19 81 PRO A N 1
ATOM 572 C CA . PRO A 1 81 ? 20.895 -3.258 -60.340 1.00 91.19 81 PRO A CA 1
ATOM 573 C C . PRO A 1 81 ? 20.208 -3.450 -58.985 1.00 91.19 81 PRO A C 1
ATOM 575 O O . PRO A 1 81 ? 20.850 -3.466 -57.928 1.00 91.19 81 PRO A O 1
ATOM 578 N N . ALA A 1 82 ? 18.890 -3.643 -59.030 1.00 88.62 82 ALA A N 1
ATOM 579 C CA . ALA A 1 82 ? 18.124 -4.029 -57.856 1.00 88.62 82 ALA A CA 1
ATOM 580 C C . ALA A 1 82 ? 18.687 -5.333 -57.276 1.00 88.62 82 ALA A C 1
ATOM 582 O O . ALA A 1 82 ? 18.925 -6.298 -58.003 1.00 88.62 82 ALA A O 1
ATOM 583 N N . HIS A 1 83 ? 18.895 -5.352 -55.965 1.00 88.12 83 HIS A N 1
ATOM 584 C CA . HIS A 1 83 ? 19.365 -6.522 -55.242 1.00 88.12 83 HIS A CA 1
ATOM 585 C C . HIS A 1 83 ? 18.556 -6.701 -53.964 1.00 88.12 83 HIS A C 1
ATOM 587 O O . HIS A 1 83 ? 17.952 -5.765 -53.440 1.00 88.12 83 HIS A O 1
ATOM 593 N N . THR A 1 84 ? 18.535 -7.936 -53.482 1.00 87.12 84 THR A N 1
ATOM 594 C CA . THR A 1 84 ? 17.861 -8.320 -52.248 1.00 87.12 84 THR A CA 1
ATOM 595 C C . THR A 1 84 ? 18.893 -8.585 -51.170 1.00 87.12 84 THR A C 1
ATOM 597 O O . THR A 1 84 ? 19.905 -9.240 -51.423 1.00 87.12 84 THR A O 1
ATOM 600 N N . HIS A 1 85 ? 18.613 -8.125 -49.958 1.00 81.56 85 HIS A N 1
ATOM 601 C CA . HIS A 1 85 ? 19.401 -8.499 -48.795 1.00 81.56 85 HIS A CA 1
ATOM 602 C C . HIS A 1 85 ? 18.892 -9.832 -48.239 1.00 81.56 85 HIS A C 1
ATOM 604 O O . HIS A 1 85 ? 17.675 -10.025 -48.162 1.00 81.56 85 HIS A O 1
ATOM 610 N N . PRO A 1 86 ? 19.789 -10.753 -47.854 1.00 88.06 86 PRO A N 1
ATOM 611 C CA . PRO A 1 86 ? 19.391 -11.956 -47.143 1.00 88.06 86 PRO A CA 1
ATOM 612 C C . PRO A 1 86 ? 18.662 -11.600 -45.844 1.00 88.06 86 PRO A C 1
ATOM 614 O O . PRO A 1 86 ? 19.068 -10.681 -45.127 1.00 88.06 86 PRO A O 1
ATOM 617 N N . ALA A 1 87 ? 17.607 -12.351 -45.531 1.00 87.06 87 ALA A N 1
ATOM 618 C CA . ALA A 1 87 ? 17.034 -12.334 -44.193 1.00 87.06 87 ALA A CA 1
ATOM 619 C C . ALA A 1 87 ? 18.078 -12.852 -43.194 1.00 87.06 87 ALA A C 1
ATOM 621 O O . ALA A 1 87 ? 18.834 -13.776 -43.503 1.00 87.06 87 ALA A O 1
ATOM 622 N N . HIS A 1 88 ? 18.121 -12.249 -42.013 1.00 88.56 88 HIS A N 1
ATOM 623 C CA . HIS A 1 88 ? 18.910 -12.745 -40.897 1.00 88.56 88 HIS A CA 1
ATOM 624 C C . HIS A 1 88 ? 18.140 -12.532 -39.601 1.00 88.56 88 HIS A C 1
ATOM 626 O O . HIS A 1 88 ? 17.320 -11.618 -39.499 1.00 88.56 88 HIS A O 1
ATOM 632 N N . ASP A 1 89 ? 18.442 -13.383 -38.630 1.00 90.50 89 ASP A N 1
ATOM 633 C CA . ASP A 1 89 ? 17.809 -13.370 -37.324 1.00 90.50 89 ASP A CA 1
ATOM 634 C C . ASP A 1 89 ? 18.757 -12.788 -36.275 1.00 90.50 89 ASP A C 1
ATOM 636 O O . ASP A 1 89 ? 19.983 -12.898 -36.375 1.00 90.50 89 ASP A O 1
ATOM 640 N N . HIS A 1 90 ? 18.169 -12.191 -35.241 1.00 85.56 90 HIS A N 1
ATOM 641 C CA . HIS A 1 90 ? 18.882 -11.748 -34.052 1.00 85.56 90 HIS A CA 1
ATOM 642 C C . HIS A 1 90 ? 18.487 -12.622 -32.870 1.00 85.56 90 HIS A C 1
ATOM 644 O O . HIS A 1 90 ? 17.315 -12.711 -32.509 1.00 85.56 90 HIS A O 1
ATOM 650 N N . THR A 1 91 ? 19.484 -13.222 -32.236 1.00 88.62 91 THR A N 1
ATOM 651 C CA . THR A 1 91 ? 19.331 -13.916 -30.961 1.00 88.62 91 THR A CA 1
ATOM 652 C C . THR A 1 91 ? 19.835 -13.024 -29.840 1.00 88.62 91 THR A C 1
ATOM 654 O O . THR A 1 91 ? 20.963 -12.533 -29.884 1.00 88.62 91 THR A O 1
ATOM 657 N N . VAL A 1 92 ? 18.989 -12.819 -28.833 1.00 88.25 92 VAL A N 1
ATOM 658 C CA . VAL A 1 92 ? 19.360 -12.164 -27.579 1.00 88.25 92 VAL A CA 1
ATOM 659 C C . VAL A 1 92 ? 19.368 -13.234 -26.502 1.00 88.25 92 VAL A C 1
ATOM 661 O O . VAL A 1 92 ? 18.328 -13.811 -26.194 1.00 88.25 92 VAL A O 1
ATOM 664 N N . GLU A 1 93 ? 20.544 -13.496 -25.944 1.00 89.38 93 GLU A N 1
ATOM 665 C CA . GLU A 1 93 ? 20.700 -14.360 -24.779 1.00 89.38 93 GLU A CA 1
ATOM 666 C C . GLU A 1 93 ? 20.744 -13.490 -23.525 1.00 89.38 93 GLU A C 1
ATOM 668 O O . GLU A 1 93 ? 21.600 -12.615 -23.382 1.00 89.38 93 GLU A O 1
ATOM 673 N N . ILE A 1 94 ? 19.795 -13.721 -22.622 1.00 89.00 94 ILE A N 1
ATOM 674 C CA . ILE A 1 94 ? 19.811 -13.155 -21.277 1.00 89.00 94 ILE A CA 1
ATOM 675 C C . ILE A 1 94 ? 20.217 -14.295 -20.355 1.00 89.00 94 ILE A C 1
ATOM 677 O O . ILE A 1 94 ? 19.490 -15.280 -20.246 1.00 89.00 94 ILE A O 1
ATOM 681 N N . SER A 1 95 ? 21.382 -14.166 -19.725 1.00 92.75 95 SER A N 1
ATOM 682 C CA . SER A 1 95 ? 21.870 -15.152 -18.765 1.00 92.75 95 SER A CA 1
ATOM 683 C C . SER A 1 95 ? 20.905 -15.322 -17.594 1.00 92.75 95 SER A C 1
ATOM 685 O O . SER A 1 95 ? 20.165 -14.398 -17.229 1.00 92.75 95 SER A O 1
ATOM 687 N N . ASP A 1 96 ? 20.981 -16.493 -16.965 1.00 87.62 96 ASP A N 1
ATOM 688 C CA . ASP A 1 96 ? 20.290 -16.761 -15.712 1.00 87.62 96 ASP A CA 1
ATOM 689 C C . ASP A 1 96 ? 20.606 -15.656 -14.702 1.00 87.62 96 ASP A C 1
ATOM 691 O O . ASP A 1 96 ? 21.764 -15.349 -14.401 1.00 87.62 96 ASP A O 1
ATOM 695 N N . HIS A 1 97 ? 19.548 -15.039 -14.196 1.00 88.88 97 HIS A N 1
ATOM 696 C CA . HIS A 1 97 ? 19.608 -14.018 -13.168 1.00 88.88 97 HIS A CA 1
ATOM 697 C C . HIS A 1 97 ? 18.535 -14.307 -12.127 1.00 88.88 97 HIS A C 1
ATOM 699 O O . HIS A 1 97 ? 17.502 -14.917 -12.408 1.00 88.88 97 HIS A O 1
ATOM 705 N N . THR A 1 98 ? 18.798 -13.874 -10.901 1.00 84.88 98 THR A N 1
ATOM 706 C CA . THR A 1 98 ? 17.885 -14.035 -9.775 1.00 84.88 98 THR A CA 1
ATOM 707 C C . THR A 1 98 ? 17.186 -12.717 -9.492 1.00 84.88 98 THR A C 1
ATOM 709 O O . THR A 1 98 ? 17.816 -11.660 -9.479 1.00 84.88 98 THR A O 1
ATOM 712 N N . HIS A 1 99 ? 15.886 -12.782 -9.229 1.00 79.88 99 HIS A N 1
ATOM 713 C CA . HIS A 1 99 ? 15.143 -11.668 -8.659 1.00 79.88 99 HIS A CA 1
ATOM 714 C C . HIS A 1 99 ? 14.946 -11.909 -7.169 1.00 79.88 99 HIS A C 1
ATOM 716 O O . HIS A 1 99 ? 14.389 -12.937 -6.779 1.00 79.88 99 HIS A O 1
ATOM 722 N N . ASP A 1 100 ? 15.330 -10.933 -6.354 1.00 77.38 100 ASP A N 1
ATOM 723 C CA . ASP A 1 100 ? 14.929 -10.907 -4.954 1.00 77.38 100 ASP A CA 1
ATOM 724 C C . ASP A 1 100 ? 13.461 -10.480 -4.885 1.00 77.38 100 ASP A C 1
ATOM 726 O O . ASP A 1 100 ? 13.111 -9.308 -5.034 1.00 77.38 100 ASP A O 1
ATOM 730 N N . LEU A 1 101 ? 12.574 -11.455 -4.699 1.00 72.56 101 LEU A N 1
ATOM 731 C CA . LEU A 1 101 ? 11.164 -11.196 -4.437 1.00 72.56 101 LEU A CA 1
ATOM 732 C C . LEU A 1 101 ? 10.984 -10.947 -2.938 1.00 72.56 101 LEU A C 1
ATOM 734 O O . LEU A 1 101 ? 10.841 -11.879 -2.147 1.00 72.56 101 LEU A O 1
ATOM 738 N N . VAL A 1 102 ? 10.990 -9.675 -2.542 1.00 70.25 102 VAL A N 1
ATOM 739 C CA . VAL A 1 102 ? 10.651 -9.269 -1.173 1.00 70.25 102 VAL A CA 1
ATOM 740 C C . VAL A 1 102 ? 9.130 -9.215 -1.042 1.00 70.25 102 VAL A C 1
ATOM 742 O O . VAL A 1 102 ? 8.491 -8.213 -1.360 1.00 70.25 102 VAL A O 1
ATOM 745 N N . PHE A 1 103 ? 8.528 -10.306 -0.571 1.00 64.19 103 PHE A N 1
ATOM 746 C CA . PHE A 1 103 ? 7.125 -10.313 -0.161 1.00 64.19 103 PHE A CA 1
ATOM 747 C C . PHE A 1 103 ? 7.012 -9.726 1.247 1.00 64.19 103 PHE A C 1
ATOM 749 O O . PHE A 1 103 ? 7.120 -10.435 2.243 1.00 64.19 103 PHE A O 1
ATOM 756 N N . GLY A 1 104 ? 6.829 -8.411 1.328 1.00 56.78 104 GLY A N 1
ATOM 757 C CA . GLY A 1 104 ? 6.564 -7.724 2.585 1.00 56.78 104 GLY A CA 1
ATOM 758 C C . GLY A 1 104 ? 5.066 -7.555 2.801 1.00 56.78 104 GLY A C 1
ATOM 759 O O . GLY A 1 104 ? 4.456 -6.674 2.197 1.00 56.78 104 GLY A O 1
ATOM 760 N N . ILE A 1 105 ? 4.480 -8.315 3.727 1.00 63.16 105 ILE A N 1
ATOM 761 C CA . ILE A 1 105 ? 3.496 -7.674 4.603 1.00 63.16 105 ILE A CA 1
ATOM 762 C C . ILE A 1 105 ? 4.365 -6.767 5.473 1.00 63.16 105 ILE A C 1
ATOM 764 O O . ILE A 1 105 ? 5.041 -7.240 6.379 1.00 63.16 105 ILE A O 1
ATOM 768 N N . TYR A 1 106 ? 4.504 -5.501 5.079 1.00 59.09 106 TYR A N 1
ATOM 769 C CA . TYR A 1 106 ? 5.241 -4.528 5.876 1.00 59.09 106 TYR A CA 1
ATOM 770 C C . TYR A 1 106 ? 4.454 -4.337 7.173 1.00 59.09 106 TYR A C 1
ATOM 772 O O . TYR A 1 106 ? 3.380 -3.736 7.164 1.00 59.09 106 TYR A O 1
ATOM 780 N N . GLU A 1 107 ? 4.954 -4.899 8.268 1.00 59.00 107 GLU A N 1
ATOM 781 C CA . GLU A 1 107 ? 4.483 -4.560 9.605 1.00 59.00 107 GLU A CA 1
ATOM 782 C C . GLU A 1 107 ? 5.072 -3.186 9.938 1.00 59.00 107 GLU A C 1
ATOM 784 O O . GLU A 1 107 ? 6.288 -2.982 9.928 1.00 59.00 107 GLU A O 1
ATOM 789 N N . GLU A 1 108 ? 4.199 -2.196 10.107 1.00 60.25 108 GLU A N 1
ATOM 790 C CA . GLU A 1 108 ? 4.593 -0.839 10.472 1.00 60.25 108 GLU A CA 1
ATOM 791 C C . GLU A 1 108 ? 5.256 -0.899 11.859 1.00 60.25 108 GLU A C 1
ATOM 793 O O . GLU A 1 108 ? 4.690 -1.451 12.797 1.00 60.25 108 GLU A O 1
ATOM 798 N N . ALA A 1 109 ? 6.481 -0.378 11.996 1.00 64.50 109 ALA A N 1
ATOM 799 C CA . ALA A 1 109 ? 7.291 -0.535 13.213 1.00 64.50 109 ALA A CA 1
ATOM 800 C C . ALA A 1 109 ? 6.735 0.210 14.444 1.00 64.50 109 ALA A C 1
ATOM 802 O O . ALA A 1 109 ? 7.332 0.156 15.519 1.00 64.50 109 ALA A O 1
ATOM 803 N N . GLN A 1 110 ? 5.637 0.952 14.283 1.00 66.31 110 GLN A N 1
ATOM 804 C CA . GLN A 1 110 ? 5.009 1.737 15.337 1.00 66.31 110 GLN A CA 1
ATOM 805 C C . GLN A 1 110 ? 3.597 1.225 15.605 1.00 66.31 110 GLN A C 1
ATOM 807 O O . GLN A 1 110 ? 2.771 1.157 14.696 1.00 66.31 110 GLN A O 1
ATOM 812 N N . SER A 1 111 ? 3.315 0.916 16.870 1.00 80.38 111 SER A N 1
ATOM 813 C CA . SER A 1 111 ? 1.957 0.635 17.326 1.00 80.38 111 SER A CA 1
ATOM 814 C C . SER A 1 111 ? 1.088 1.890 17.156 1.00 80.38 111 SER A C 1
ATOM 816 O O . SER A 1 111 ? 1.502 2.978 17.570 1.00 80.38 111 SER A O 1
ATOM 818 N N . PRO A 1 112 ? -0.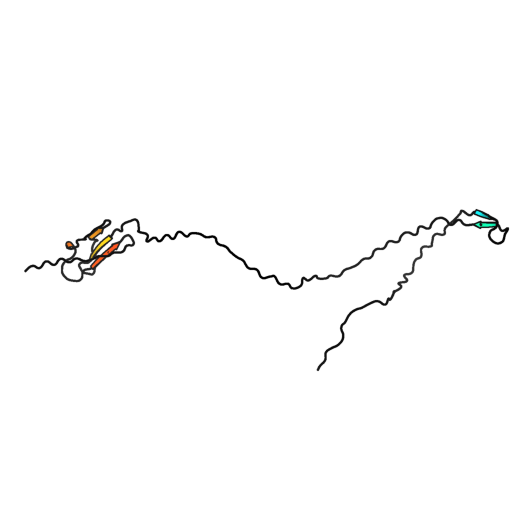099 1.785 16.534 1.00 88.12 112 PRO A N 1
ATOM 819 C CA . PRO A 1 112 ? -1.007 2.915 16.390 1.00 88.12 112 PRO A CA 1
ATOM 820 C C . PRO A 1 112 ? -1.537 3.350 17.759 1.00 88.12 112 PRO A C 1
ATOM 822 O O . PRO A 1 112 ? -1.844 2.518 18.608 1.00 88.12 112 PRO A O 1
ATOM 825 N N . THR A 1 113 ? -1.732 4.652 17.940 1.00 92.06 113 THR A N 1
ATOM 826 C CA . THR A 1 113 ? -2.508 5.193 19.058 1.00 92.06 113 THR A CA 1
ATOM 827 C C . THR A 1 113 ? -3.983 5.184 18.678 1.00 92.06 113 THR A C 1
ATOM 829 O O . THR A 1 113 ? -4.373 5.765 17.657 1.00 92.06 113 THR A O 1
ATOM 832 N N . ILE A 1 114 ? -4.804 4.534 19.497 1.00 92.12 114 ILE A N 1
ATOM 833 C CA . ILE A 1 114 ? -6.252 4.431 19.326 1.00 92.12 114 ILE A CA 1
ATOM 834 C C . ILE A 1 114 ? -6.930 5.369 20.322 1.00 92.12 114 ILE A C 1
ATOM 836 O O . ILE A 1 114 ? -6.734 5.268 21.525 1.00 92.12 114 ILE A O 1
ATOM 840 N N . ASN A 1 115 ? -7.760 6.265 19.807 1.00 93.88 115 ASN A N 1
ATOM 841 C CA . ASN A 1 115 ? -8.645 7.129 20.576 1.00 93.88 115 ASN A CA 1
ATOM 842 C C . ASN A 1 115 ? -10.062 6.544 20.570 1.00 93.88 115 ASN A C 1
ATOM 844 O O . ASN A 1 115 ? -10.586 6.239 19.487 1.00 93.88 115 ASN A O 1
ATOM 848 N N . VAL A 1 116 ? -10.688 6.416 21.741 1.00 94.38 116 VAL A N 1
ATOM 849 C CA . VAL A 1 116 ? -12.042 5.855 21.886 1.00 94.38 116 VAL A CA 1
ATOM 850 C C . VAL A 1 116 ? -13.031 6.944 22.272 1.00 94.38 116 VAL A C 1
ATOM 852 O O . VAL A 1 116 ? -12.784 7.753 23.159 1.00 94.38 116 VAL A O 1
ATOM 855 N N . TRP A 1 117 ? -14.182 6.947 21.608 1.00 95.69 117 TRP A N 1
ATOM 856 C CA . TRP A 1 117 ? -15.240 7.926 21.827 1.00 95.69 117 TRP A CA 1
ATOM 857 C C . TRP A 1 117 ? -16.576 7.227 22.029 1.00 95.69 117 TRP A C 1
ATOM 859 O O . TRP A 1 117 ? -16.918 6.309 21.273 1.00 95.69 117 TRP A O 1
ATOM 869 N N . ILE A 1 118 ? -17.366 7.735 22.973 1.00 95.25 118 ILE A N 1
ATOM 870 C CA . ILE A 1 118 ? -18.716 7.252 23.269 1.00 95.25 118 ILE A CA 1
ATOM 871 C C . ILE A 1 118 ? -19.726 8.363 22.977 1.00 95.25 118 ILE A C 1
ATOM 873 O O . ILE A 1 118 ? -19.541 9.511 23.378 1.00 95.25 118 ILE A O 1
ATOM 877 N N . ALA A 1 119 ? -20.785 8.018 22.247 1.00 95.56 119 ALA A N 1
ATOM 878 C CA . ALA A 1 119 ? -21.986 8.839 22.142 1.00 95.56 119 ALA A CA 1
ATOM 879 C C . ALA A 1 119 ? -23.089 8.176 22.969 1.00 95.56 119 ALA A C 1
ATOM 881 O O . ALA A 1 119 ? -23.686 7.186 22.522 1.00 95.56 119 ALA A O 1
ATOM 882 N N . ASP A 1 120 ? -23.332 8.699 24.175 1.00 93.94 120 ASP A N 1
ATOM 883 C CA . ASP A 1 120 ? -24.349 8.157 25.083 1.00 93.94 120 ASP A CA 1
ATOM 884 C C . ASP A 1 120 ? -25.778 8.492 24.616 1.00 93.94 120 ASP A C 1
ATOM 886 O O . ASP A 1 120 ? -26.714 7.732 24.840 1.00 93.94 120 ASP A O 1
ATOM 890 N N . ASP A 1 121 ? -25.964 9.588 23.883 1.00 92.31 121 ASP A N 1
ATOM 891 C CA . ASP A 1 121 ? -27.244 9.961 23.262 1.00 92.31 121 ASP A CA 1
ATOM 892 C C . ASP A 1 121 ? -27.497 9.251 21.915 1.00 92.31 121 ASP A C 1
ATOM 894 O O . ASP A 1 121 ? -28.588 9.340 21.351 1.00 92.31 121 ASP A O 1
ATOM 898 N N . GLY A 1 122 ? -26.490 8.548 21.388 1.00 92.44 122 GLY A N 1
ATOM 899 C CA . GLY A 1 122 ? -26.531 7.924 20.069 1.00 92.44 122 GLY A CA 1
ATOM 900 C C . GLY A 1 122 ? -26.349 8.893 18.899 1.00 92.44 122 GLY A C 1
ATOM 901 O O . GLY A 1 122 ? -26.397 8.453 17.747 1.00 92.44 122 GLY A O 1
ATOM 902 N N . GLU A 1 123 ? -26.091 10.176 19.139 1.00 92.12 123 GLU A N 1
ATOM 903 C CA . GLU A 1 123 ? -25.931 11.207 18.109 1.00 92.12 123 GLU A CA 1
ATOM 904 C C . GLU A 1 123 ? -24.560 11.881 18.173 1.00 92.12 123 GLU A C 1
ATOM 906 O O . GLU A 1 123 ? -23.834 11.852 17.172 1.00 92.12 123 GLU A O 1
ATOM 911 N N . ASN A 1 124 ? -24.185 12.431 19.328 1.00 91.44 124 ASN A N 1
ATOM 912 C CA . ASN A 1 124 ? -23.016 13.288 19.484 1.00 91.44 124 ASN A CA 1
ATOM 913 C C . ASN A 1 124 ? -21.931 12.600 20.313 1.00 91.44 124 ASN A C 1
ATOM 915 O O . ASN A 1 124 ? -22.181 12.060 21.386 1.00 91.44 124 ASN A O 1
ATOM 919 N N . TYR A 1 125 ? -20.693 12.662 19.829 1.00 92.88 125 TYR A N 1
ATOM 920 C CA . TYR A 1 125 ? -19.538 12.247 20.620 1.00 92.88 125 TYR A CA 1
ATOM 921 C C . TYR A 1 125 ? -19.126 13.397 21.542 1.00 92.88 125 TYR A C 1
ATOM 923 O O . TYR A 1 125 ? -18.952 14.519 21.061 1.00 92.88 125 TYR A O 1
ATOM 931 N N . GLY A 1 126 ? -18.983 13.107 22.838 1.00 85.88 126 GLY A N 1
ATOM 932 C CA . GLY A 1 126 ? -18.358 14.007 23.811 1.00 85.88 126 GLY A CA 1
ATOM 933 C C . GLY A 1 126 ? -16.835 14.015 23.668 1.00 85.88 126 GLY A C 1
ATOM 934 O O . GLY A 1 126 ? -16.322 13.853 22.563 1.00 85.88 126 GLY A O 1
ATOM 935 N N . ASP A 1 127 ? -16.118 14.170 24.779 1.00 91.38 127 ASP A N 1
ATOM 936 C CA . ASP A 1 127 ? -14.659 14.036 24.807 1.00 91.38 127 ASP A CA 1
ATOM 937 C C . ASP A 1 127 ? -14.211 12.576 24.602 1.00 91.38 127 ASP A C 1
ATOM 939 O O . ASP A 1 127 ? -14.978 11.628 24.804 1.00 91.38 127 ASP A O 1
ATOM 943 N N . SER A 1 128 ? -12.959 12.394 24.169 1.00 91.62 128 SER A N 1
ATOM 944 C CA . SER A 1 128 ? -12.335 11.068 24.092 1.00 91.62 128 SER A CA 1
ATOM 945 C C . SER A 1 128 ? -12.220 10.493 25.501 1.00 91.62 128 SER A C 1
ATOM 947 O O . SER A 1 128 ? -11.816 11.203 26.422 1.00 91.62 128 SER A O 1
ATOM 949 N N . ILE A 1 129 ? -12.553 9.213 25.666 1.00 92.25 129 ILE A N 1
ATOM 950 C CA . ILE A 1 129 ? -12.454 8.533 26.967 1.00 92.25 129 ILE A CA 1
ATOM 951 C C . ILE A 1 129 ? -11.033 8.025 27.242 1.00 92.25 129 ILE A C 1
ATOM 953 O O . ILE A 1 129 ? -10.724 7.631 28.362 1.00 92.25 129 ILE A O 1
ATOM 957 N N . GLY A 1 130 ? -10.159 8.033 26.230 1.00 89.81 130 GLY A N 1
ATOM 958 C CA . GLY A 1 130 ? -8.777 7.601 26.387 1.00 89.81 130 GLY A CA 1
ATOM 959 C C . GLY A 1 130 ? -7.993 7.516 25.082 1.00 89.81 130 GLY A C 1
ATOM 960 O O . GLY A 1 130 ? -8.557 7.344 23.996 1.00 89.81 130 GLY A O 1
ATOM 961 N N . GLU A 1 131 ? -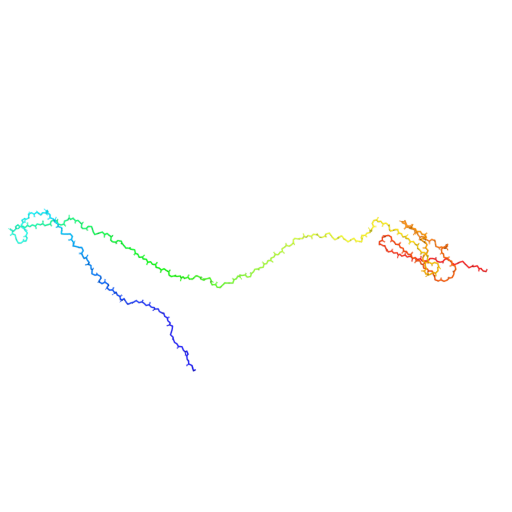6.671 7.611 25.227 1.00 92.31 131 GLU A N 1
ATOM 962 C CA . GLU A 1 131 ? -5.677 7.335 24.191 1.00 92.31 131 GLU A CA 1
ATOM 963 C C . GLU A 1 131 ? -4.895 6.079 24.570 1.00 92.31 131 GLU A C 1
ATOM 965 O O . GLU A 1 131 ? -4.249 6.036 25.615 1.00 92.31 131 GLU A O 1
ATOM 970 N N . TYR A 1 132 ? -4.934 5.070 23.706 1.00 90.25 132 TYR A N 1
ATOM 971 C CA . TYR A 1 132 ? -4.312 3.773 23.946 1.00 90.25 132 TYR A CA 1
ATOM 972 C C . TYR A 1 132 ? -3.213 3.545 22.913 1.00 90.25 132 TYR A C 1
ATOM 974 O O . TYR A 1 132 ? -3.492 3.386 21.724 1.00 90.25 132 TYR A O 1
ATOM 982 N N . SER A 1 133 ? -1.957 3.591 23.355 1.00 87.56 133 SER A N 1
ATOM 983 C CA . SER A 1 133 ? -0.763 3.350 22.527 1.00 87.56 133 SER A CA 1
ATOM 984 C C . SER A 1 133 ? -0.051 2.035 22.848 1.00 87.56 133 SER A C 1
ATOM 986 O O . SER A 1 133 ? 0.899 1.669 22.158 1.00 87.56 133 SER A O 1
ATOM 988 N N . GLU A 1 134 ? -0.493 1.351 23.900 1.00 82.88 134 GLU A N 1
ATOM 989 C CA . GLU A 1 134 ? 0.009 0.054 24.350 1.00 82.88 134 GLU A CA 1
ATOM 990 C C . GLU A 1 134 ? -1.084 -1.015 24.190 1.00 82.88 134 GLU A C 1
ATOM 992 O O . GLU A 1 134 ? -2.213 -0.717 23.791 1.00 82.88 134 GLU A O 1
ATOM 997 N N . GLU A 1 135 ? -0.735 -2.277 24.440 1.00 77.44 135 GLU A N 1
ATOM 998 C CA . GLU A 1 135 ? -1.688 -3.384 24.369 1.00 77.44 135 GLU A CA 1
ATOM 999 C C . GLU A 1 135 ? -2.673 -3.326 25.542 1.00 77.44 135 GLU A C 1
ATOM 1001 O O . GLU A 1 135 ? -2.329 -3.665 26.671 1.00 77.44 135 GLU A O 1
ATOM 1006 N N . GLU A 1 136 ? -3.918 -2.952 25.253 1.00 80.00 136 GLU A N 1
ATOM 1007 C CA . GLU A 1 136 ? -5.036 -3.067 26.189 1.00 80.00 136 GLU A CA 1
ATOM 1008 C C . GLU A 1 136 ? -5.900 -4.274 25.826 1.00 80.00 136 GLU A C 1
ATOM 1010 O O . GLU A 1 136 ? -6.367 -4.403 24.690 1.00 80.00 136 GLU A O 1
ATOM 1015 N N . LEU A 1 137 ? -6.120 -5.165 26.795 1.00 81.81 137 LEU A N 1
ATOM 1016 C CA . LEU A 1 137 ? -6.989 -6.332 26.612 1.00 81.81 137 LEU A CA 1
ATOM 1017 C C . LEU A 1 137 ? -8.467 -5.949 26.691 1.00 81.81 137 LEU A C 1
ATOM 1019 O O . LEU A 1 137 ? -9.263 -6.437 25.891 1.00 81.81 137 LEU A O 1
ATOM 1023 N N . ASP A 1 138 ? -8.808 -5.057 27.623 1.00 88.12 138 ASP A N 1
ATOM 1024 C CA . ASP A 1 138 ? -10.175 -4.646 27.916 1.00 88.12 138 ASP A CA 1
ATOM 1025 C C . ASP A 1 138 ? -10.235 -3.131 28.130 1.00 88.12 138 ASP A C 1
ATOM 1027 O O . ASP A 1 138 ? -9.417 -2.555 28.842 1.00 88.12 138 ASP A O 1
ATOM 1031 N N . ILE A 1 139 ? -11.245 -2.488 27.544 1.00 90.31 139 ILE A N 1
ATOM 1032 C CA . ILE A 1 139 ? -11.541 -1.068 27.758 1.00 90.31 139 ILE A CA 1
ATOM 1033 C C . ILE A 1 139 ? -12.886 -0.989 28.475 1.00 90.31 139 ILE A C 1
ATOM 1035 O O . ILE A 1 139 ? -13.926 -1.289 27.881 1.00 90.31 139 ILE A O 1
ATOM 1039 N N . ASP A 1 140 ? -12.871 -0.603 29.752 1.00 91.06 140 ASP A N 1
ATOM 1040 C CA . ASP A 1 140 ? -14.099 -0.396 30.518 1.00 91.06 140 ASP A CA 1
ATOM 1041 C C . ASP A 1 140 ? -14.730 0.948 30.145 1.00 91.06 140 ASP A C 1
ATOM 1043 O O . ASP A 1 140 ? -14.134 2.011 30.313 1.00 91.06 140 ASP A O 1
ATOM 1047 N N . ILE A 1 141 ? -15.955 0.886 29.626 1.00 91.00 141 ILE A N 1
ATOM 1048 C CA . ILE A 1 141 ? -16.729 2.056 29.202 1.00 91.00 141 ILE A CA 1
ATOM 1049 C C . ILE A 1 141 ? -17.989 2.264 30.049 1.00 91.00 141 ILE A C 1
ATOM 1051 O O . ILE A 1 141 ? -18.844 3.075 29.690 1.00 91.00 141 ILE A O 1
ATOM 1055 N N . THR A 1 142 ? -18.129 1.523 31.152 1.00 90.69 142 THR A N 1
ATOM 1056 C CA . THR A 1 142 ? -19.362 1.464 31.953 1.00 90.69 142 THR A CA 1
ATOM 1057 C C . THR A 1 142 ? -19.777 2.837 32.481 1.00 90.69 142 THR A C 1
ATOM 1059 O O . THR A 1 142 ? -20.960 3.159 32.474 1.00 90.69 142 THR A O 1
ATOM 1062 N N . GLU A 1 143 ? -18.823 3.677 32.888 1.00 91.19 143 GLU A N 1
ATOM 1063 C CA . GLU A 1 143 ? -19.114 5.020 33.411 1.00 91.19 143 GLU A CA 1
ATOM 1064 C C . GLU A 1 143 ? -19.553 6.033 32.339 1.00 91.19 143 GLU A C 1
ATOM 1066 O O . GLU A 1 143 ? -20.120 7.073 32.671 1.00 91.19 143 GLU A O 1
ATOM 1071 N N . TYR A 1 144 ? -19.342 5.720 31.056 1.00 92.00 144 TYR A N 1
ATOM 1072 C CA . TYR A 1 144 ? -19.650 6.601 29.922 1.00 92.00 144 TYR A CA 1
ATOM 1073 C C . TYR A 1 144 ? -20.966 6.247 29.222 1.00 92.00 144 TYR A C 1
ATOM 1075 O O . TYR A 1 144 ? -21.334 6.895 28.241 1.00 92.00 144 TYR A O 1
ATOM 1083 N N . ILE A 1 145 ? -21.662 5.208 29.691 1.00 90.44 145 ILE A N 1
ATOM 1084 C CA . ILE A 1 145 ? -22.927 4.743 29.125 1.00 90.44 145 ILE A CA 1
ATOM 1085 C C . ILE A 1 145 ? -24.005 4.790 30.200 1.00 90.44 145 ILE A C 1
ATOM 1087 O O . ILE A 1 145 ? -23.886 4.168 31.255 1.00 90.44 145 ILE A O 1
ATOM 1091 N N . SER A 1 146 ? -25.101 5.487 29.912 1.00 89.88 146 SER A N 1
ATOM 1092 C CA . SER A 1 146 ? -26.205 5.644 30.850 1.00 89.88 146 SER A CA 1
ATOM 1093 C C . SER A 1 146 ? -27.568 5.699 30.158 1.00 89.88 146 SER A C 1
ATOM 1095 O O . SER A 1 146 ? -27.700 5.897 28.951 1.00 89.88 146 SER A O 1
ATOM 1097 N N . GLY A 1 147 ? -28.634 5.502 30.934 1.00 87.75 147 GLY A N 1
ATOM 1098 C CA . GLY A 1 147 ? -30.002 5.643 30.443 1.00 87.75 147 GLY A CA 1
ATOM 1099 C C . GLY A 1 147 ? -30.384 4.649 29.339 1.00 87.75 147 GLY A C 1
ATOM 1100 O O . GLY A 1 147 ? -29.832 3.559 29.212 1.00 87.75 147 GLY A O 1
ATOM 1101 N N . THR A 1 148 ? -31.392 5.018 28.551 1.00 89.50 148 THR A N 1
ATOM 1102 C CA . THR A 1 148 ? -31.949 4.181 27.477 1.00 89.50 148 THR A CA 1
ATOM 1103 C C . THR A 1 148 ? -31.575 4.716 26.096 1.00 89.50 148 THR A C 1
ATOM 1105 O O . THR A 1 148 ? -31.214 5.880 25.955 1.00 89.50 148 THR A O 1
ATOM 1108 N N . GLY A 1 149 ? -31.733 3.891 25.061 1.00 91.75 149 GLY A N 1
ATOM 1109 C CA . GLY A 1 149 ? -31.555 4.296 23.663 1.00 91.75 149 GLY A CA 1
ATOM 1110 C C . GLY A 1 149 ? -30.275 3.761 23.027 1.00 91.75 149 GLY A C 1
ATOM 1111 O O . GLY A 1 149 ? -29.492 3.054 23.660 1.00 91.75 149 GLY A O 1
ATOM 1112 N N . PHE A 1 150 ? -30.099 4.063 21.740 1.00 92.88 150 PHE A N 1
ATOM 1113 C CA . PHE A 1 150 ? -28.930 3.622 20.984 1.00 92.88 150 PHE A CA 1
ATOM 1114 C C . PHE A 1 150 ? -27.674 4.348 21.445 1.00 92.88 150 PHE A C 1
ATOM 1116 O O . PHE A 1 150 ? -27.693 5.557 21.632 1.00 92.88 150 PHE A O 1
ATOM 1123 N N . LYS A 1 151 ? -26.578 3.599 21.563 1.00 92.38 151 LYS A N 1
ATOM 1124 C CA . LYS A 1 151 ? -25.245 4.115 21.883 1.00 92.38 151 LYS A CA 1
ATOM 1125 C C . LYS A 1 151 ? -24.336 3.920 20.681 1.00 92.38 151 LYS A C 1
ATOM 1127 O O . LYS A 1 151 ? -24.534 2.977 19.907 1.00 92.38 151 LYS A O 1
ATOM 1132 N N . LYS A 1 152 ? -23.330 4.776 20.520 1.00 94.81 152 LYS A N 1
ATOM 1133 C CA . LYS A 1 152 ? -22.296 4.582 19.493 1.00 94.81 152 LYS A CA 1
ATOM 1134 C C . LYS A 1 152 ? -20.915 4.580 20.120 1.00 94.81 152 LYS A C 1
ATOM 1136 O O . LYS A 1 152 ? -20.604 5.429 20.947 1.00 94.81 152 LYS A O 1
ATOM 1141 N N . ILE A 1 153 ? -20.080 3.669 19.638 1.00 93.62 153 ILE A N 1
ATOM 1142 C CA . ILE A 1 153 ? -18.655 3.595 19.951 1.00 93.62 153 ILE A CA 1
ATOM 1143 C C . ILE A 1 153 ? -17.904 3.954 18.672 1.00 93.62 153 ILE A C 1
ATOM 1145 O O . ILE A 1 153 ? -18.244 3.459 17.593 1.00 93.62 153 ILE A O 1
ATOM 1149 N N . LYS A 1 154 ? -16.918 4.842 18.768 1.00 94.25 154 LYS A N 1
ATOM 1150 C CA . LYS A 1 154 ? -16.059 5.228 17.646 1.00 94.25 154 LYS A CA 1
ATOM 1151 C C . LYS A 1 154 ? -14.605 5.082 18.045 1.00 94.25 154 LYS A C 1
ATOM 1153 O O . LYS A 1 154 ? -14.198 5.530 19.110 1.00 94.25 154 LYS A O 1
ATOM 1158 N N . PHE A 1 155 ? -13.837 4.526 17.123 1.00 93.12 155 PHE A N 1
ATOM 1159 C CA . PHE A 1 155 ? -12.394 4.422 17.218 1.00 93.12 155 PHE A CA 1
ATOM 1160 C C . PHE A 1 155 ? -11.769 5.334 16.169 1.00 93.12 155 PHE A C 1
ATOM 1162 O O . PHE A 1 155 ? -12.186 5.332 15.008 1.00 93.12 155 PHE A O 1
ATOM 1169 N N . THR A 1 156 ? -10.772 6.109 16.570 1.00 93.88 156 THR A N 1
ATOM 1170 C CA . THR A 1 156 ? -9.964 6.932 15.664 1.00 93.88 156 THR A CA 1
ATOM 1171 C C . THR A 1 156 ? -8.499 6.612 15.880 1.00 93.88 156 THR A C 1
ATOM 1173 O O . THR A 1 156 ? -8.075 6.469 17.022 1.00 93.88 156 THR A O 1
ATOM 1176 N N . THR A 1 157 ? -7.729 6.497 14.802 1.00 92.81 157 THR A N 1
ATOM 1177 C CA . THR A 1 157 ? -6.319 6.101 14.861 1.00 92.81 157 THR A CA 1
ATOM 1178 C C . THR A 1 157 ? -5.436 7.174 14.241 1.00 92.81 157 THR A C 1
ATOM 1180 O O . THR A 1 157 ? -5.849 7.867 13.310 1.00 92.81 157 THR A O 1
ATOM 1183 N N . ASN A 1 158 ? -4.212 7.310 14.748 1.00 91.44 158 ASN A N 1
ATOM 1184 C CA . ASN A 1 158 ? -3.197 8.186 14.151 1.00 91.44 158 ASN A CA 1
ATOM 1185 C C . ASN A 1 158 ? -2.502 7.556 12.927 1.00 91.44 158 ASN A C 1
ATOM 1187 O O . ASN A 1 158 ? -1.999 8.279 12.071 1.00 91.44 158 ASN A O 1
ATOM 1191 N N . LEU A 1 159 ? -2.501 6.223 12.834 1.00 88.62 159 LEU A N 1
ATOM 1192 C CA . LEU A 1 159 ? -1.904 5.438 11.751 1.00 88.62 159 LEU A CA 1
ATOM 1193 C C . LEU A 1 159 ? -2.929 4.484 11.126 1.00 88.62 159 LEU A C 1
ATOM 1195 O O . LEU A 1 159 ? -4.026 4.268 11.658 1.00 88.62 159 LEU A O 1
ATOM 1199 N N . ARG A 1 160 ? -2.590 3.911 9.966 1.00 85.88 160 ARG A N 1
ATOM 1200 C CA . ARG A 1 160 ? -3.472 2.982 9.253 1.00 85.88 160 ARG A CA 1
ATOM 1201 C C . ARG A 1 160 ? -3.442 1.622 9.943 1.00 85.88 160 ARG A C 1
ATOM 1203 O O . ARG A 1 160 ? -2.476 0.887 9.824 1.00 85.88 160 ARG A O 1
ATOM 1210 N N . THR A 1 161 ? -4.539 1.251 10.590 1.00 85.94 161 THR A N 1
ATOM 1211 C CA . THR A 1 161 ? -4.631 -0.033 11.292 1.00 85.94 161 THR A CA 1
ATOM 1212 C C . THR A 1 161 ? -5.970 -0.727 11.067 1.00 85.94 161 THR A C 1
ATOM 1214 O O . THR A 1 161 ? -6.942 -0.121 10.605 1.00 85.94 161 THR A O 1
ATOM 1217 N N . ARG A 1 162 ? -6.013 -2.024 11.377 1.00 86.44 162 ARG A N 1
ATOM 1218 C CA . ARG A 1 162 ? -7.234 -2.826 11.416 1.00 86.44 162 ARG A CA 1
ATOM 1219 C C . ARG A 1 162 ? -7.704 -2.926 12.860 1.00 86.44 162 ARG A C 1
ATOM 1221 O O . ARG A 1 162 ? -6.985 -3.452 13.700 1.00 86.44 162 ARG A O 1
ATOM 1228 N N . ILE A 1 163 ? -8.941 -2.515 13.112 1.00 86.94 163 ILE A N 1
ATOM 1229 C CA . ILE A 1 163 ? -9.586 -2.672 14.417 1.00 86.94 163 ILE A CA 1
ATOM 1230 C C . ILE A 1 163 ? -10.537 -3.867 14.357 1.00 86.94 163 ILE A C 1
ATOM 1232 O O . ILE A 1 163 ? -11.379 -3.958 13.463 1.00 86.94 163 ILE A O 1
ATOM 1236 N N . SER A 1 164 ? -10.396 -4.776 15.318 1.00 89.06 164 SER A N 1
ATOM 1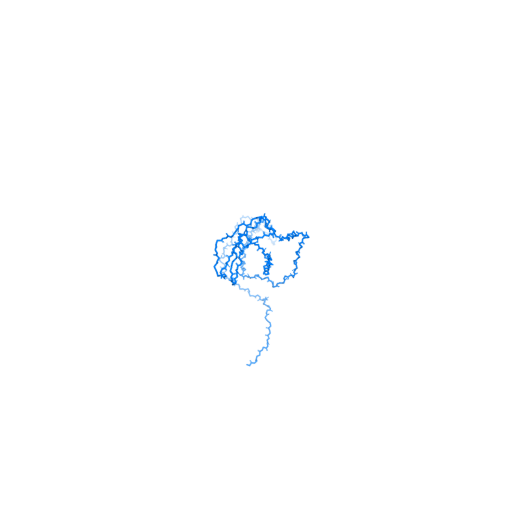237 C CA . SER A 1 164 ? -11.343 -5.853 15.595 1.00 89.06 164 SER A CA 1
ATOM 1238 C C . SER A 1 164 ? -11.714 -5.750 17.066 1.00 89.06 164 SER A C 1
ATOM 1240 O O . SER A 1 164 ? -10.848 -5.917 17.915 1.00 89.06 164 SER A O 1
ATOM 1242 N N . ALA A 1 165 ? -12.977 -5.456 17.359 1.00 87.56 165 ALA A N 1
ATOM 1243 C CA . ALA A 1 165 ? -13.454 -5.234 18.718 1.00 87.56 165 ALA A CA 1
ATOM 1244 C C . ALA A 1 165 ? -14.676 -6.107 18.998 1.00 87.56 165 ALA A C 1
ATOM 1246 O O . ALA A 1 165 ? -15.522 -6.297 18.119 1.00 87.56 165 ALA A O 1
ATOM 1247 N N . TRP A 1 166 ? -14.774 -6.603 20.228 1.00 90.62 166 TRP A N 1
ATOM 1248 C CA . TRP A 1 166 ? -15.952 -7.289 20.748 1.00 90.62 166 TRP A CA 1
ATOM 1249 C C . TRP A 1 166 ? -16.524 -6.470 21.897 1.00 90.62 166 TRP A C 1
ATOM 1251 O O . TRP A 1 166 ? -15.781 -5.876 22.671 1.00 90.62 166 TRP A O 1
ATOM 1261 N N . VAL A 1 167 ? -17.850 -6.428 21.996 1.00 90.69 167 VAL A N 1
ATOM 1262 C CA . VAL A 1 167 ? -18.533 -5.744 23.095 1.00 90.69 167 VAL A CA 1
ATOM 1263 C C . VAL A 1 167 ? -18.996 -6.798 24.085 1.00 90.69 167 VAL A C 1
ATOM 1265 O O . VAL A 1 167 ? -19.776 -7.685 23.730 1.00 90.69 167 VAL A O 1
ATOM 1268 N N . LEU A 1 168 ? -18.517 -6.694 25.321 1.00 91.25 168 LEU A N 1
ATOM 1269 C CA . LEU A 1 168 ? -18.962 -7.525 26.428 1.00 91.25 168 LEU A CA 1
ATOM 1270 C C . LEU A 1 168 ? -19.984 -6.751 27.262 1.00 91.25 168 LEU A C 1
ATOM 1272 O O . LEU A 1 168 ? -19.706 -5.663 27.753 1.00 91.25 168 LEU A O 1
ATOM 1276 N N . CYS A 1 169 ? -21.174 -7.323 27.429 1.00 86.56 169 CYS A N 1
ATOM 1277 C CA . CYS A 1 169 ? -22.225 -6.746 28.261 1.00 86.56 169 CYS A CA 1
ATOM 1278 C C . CYS A 1 169 ? -22.443 -7.631 29.485 1.00 86.56 169 CYS A C 1
ATOM 1280 O O . CYS A 1 169 ? -22.926 -8.759 29.361 1.00 86.56 169 CYS A O 1
ATOM 1282 N N . LYS A 1 170 ? -22.120 -7.114 30.672 1.00 85.69 170 LYS A N 1
ATOM 1283 C CA . LYS A 1 170 ? -22.513 -7.746 31.931 1.00 85.69 170 LYS A CA 1
ATOM 1284 C C . LYS A 1 170 ? -23.931 -7.303 32.288 1.00 85.69 170 LYS A C 1
ATOM 1286 O O . LYS A 1 170 ? -24.222 -6.113 32.313 1.00 85.69 170 LYS A O 1
ATOM 1291 N N . ILE A 1 171 ? -24.810 -8.265 32.556 1.00 83.81 171 ILE A N 1
ATOM 1292 C CA . ILE A 1 171 ? -26.194 -8.007 32.964 1.00 83.81 171 ILE A CA 1
ATOM 1293 C C . ILE A 1 171 ? -26.324 -8.385 34.436 1.00 83.81 171 ILE A C 1
ATOM 1295 O O . ILE A 1 171 ? -26.251 -9.565 34.776 1.00 83.81 171 ILE A O 1
ATOM 1299 N N . ASP A 1 172 ? -26.534 -7.389 35.292 1.00 84.38 172 ASP A N 1
ATOM 1300 C CA . ASP A 1 172 ? -26.863 -7.594 36.700 1.00 84.38 172 ASP A CA 1
ATOM 1301 C C . ASP A 1 172 ? -28.387 -7.463 36.875 1.00 84.38 172 ASP A C 1
ATOM 1303 O O . ASP A 1 172 ? -28.971 -6.406 36.639 1.00 84.38 172 ASP A O 1
ATOM 1307 N N . LEU A 1 173 ? -29.051 -8.561 37.246 1.00 78.81 173 LEU A N 1
ATOM 1308 C CA . LEU A 1 173 ? -30.489 -8.594 37.525 1.00 78.81 173 LEU A CA 1
ATOM 1309 C C . LEU A 1 173 ? -30.710 -8.424 39.030 1.00 78.81 173 LEU A C 1
ATOM 1311 O O . LEU A 1 173 ? -30.328 -9.296 39.811 1.00 78.81 173 LEU A O 1
ATOM 1315 N N . SER A 1 174 ? -31.349 -7.333 39.447 1.00 79.44 174 SER A N 1
ATOM 1316 C CA . SER A 1 174 ? -31.885 -7.218 40.806 1.00 79.44 174 SER A CA 1
ATOM 1317 C C . SER A 1 174 ? -33.288 -7.825 40.854 1.00 79.44 174 SER A C 1
ATOM 1319 O O . SER A 1 174 ? -34.142 -7.437 40.055 1.00 79.44 174 SER A O 1
ATOM 1321 N N . ALA A 1 175 ? -33.492 -8.775 41.768 1.00 67.88 175 ALA A N 1
ATOM 1322 C CA . ALA A 1 175 ? -34.778 -9.416 42.043 1.00 67.88 175 ALA A CA 1
ATOM 1323 C C . ALA A 1 175 ? -35.754 -8.493 42.786 1.00 67.88 175 ALA A C 1
ATOM 1325 O O . ALA A 1 175 ? -35.275 -7.640 43.569 1.00 67.88 175 ALA A O 1
#

pLDDT: mean 74.18, std 17.31, range [36.88, 95.69]

Foldseek 3Di:
DDDDDDDDDDDDDDDDDDDPPPDPPPDDPDPPPPQPDWDWDAQDDPHGDIDTDGPPPDDPDDPPDDDDDDDDDDDDDDDDDDDDDDDDDDDDDDDDDDDDDPPDPPDDPAQKWKWKWKDQVQPDTDDTPDIDRDDDPDDDCPVVHDDDDDMDMDIDIPDDDDDDDDDDDDDDDDD

Sequence (175 aa):
SKSTPSGGADTSGAGGADTRTSGSESGTPVPVIASIDTHAVTNVGDENKSGLLIYAHQGAQVPQQTHTHQVTILNHYHSVPAHTHPAHDHTVEISDHTHDLVFGIYEEAQSPTINVWIADDGENYGDSIGEYSEEELDIDITEYISGTGFKKIKFTTNLRTRISAWVLCKIDLSA

Radius of gyration: 67.23 Å; chains: 1; bounding box: 121×44×164 Å

Secondary structure (DSSP, 8-state):
---------------------------PPPP------EEEEE--SSSS-EEEEE---S--------------PPP----PPP--PPP---------------------SSPPPEEEEEETTSS---SEEEEE-S--S----GGG--SSS--EEEEEESS----------------